Protein AF-A0A7Z9WSW1-F1 (afdb_monomer)

pLDDT: mean 74.63, std 14.84, range [36.22, 91.12]

Secondary structure (DSSP, 8-state):
-HHHHHHH-TTS-S-HHHHHHHHHHHHHHHHHHHTTTHHHHHHHHHHHHS-TT-HHHHHHHHHHHHHHHHHTT--SHHHHHHHHHHHHHTT--TTT--HHHHHHHHHHHHHHHHHH--TTSPPP---S-SS-----

Radius of gyration: 15.83 Å; Cα contacts (8 Å, |Δi|>4): 144; chains: 1; bounding box: 33×48×40 Å

Nearest PDB structures (foldseek):
  4p1n-assembly1_B  TM=3.030E-01  e=7.460E+00  Kluyveromyces marxianus

Sequence (136 aa):
MLNYFLNNANLVKDSISMKIGICVGLTLHILGWSINGYDKKILAFVGKRIERNNIASLQSFVNEIFAKTKFHEYESLHSTNIKIATKQMLNLDDNSFNKDEFIFGLFLGNELYENVKSKKDPNPLKNQNEEGDNNE

Mean predicted aligned error: 9.49 Å

Foldseek 3Di:
DLVCCLVPPPVQDVALLLLLLLLLLLLLLLVCLVPPCSSVVLLVCLVVQDDQLDLVSVVVSSVVSVVSCVVVPDDDSNVVSNVSNVVSSVVDHSVRHDSVSSSVSNVVNNVCNVVPDDPPRDDRPPPPPPPDPDDD

Solvent-accessible surface area (backbone atoms only — not comparable to full-atom values): 7809 Å² total; per-residue (Å²): 103,59,71,53,47,71,72,66,40,88,86,51,68,98,38,61,33,21,54,31,14,23,29,50,14,36,38,36,47,60,43,22,64,78,37,85,61,46,35,63,60,52,66,77,41,46,80,79,61,40,52,76,51,35,53,67,36,46,49,54,55,54,50,56,56,53,51,56,45,63,77,66,69,70,74,64,67,55,58,51,25,51,53,51,27,54,58,43,54,74,75,52,50,44,88,67,44,40,53,69,46,18,54,50,18,22,54,50,15,42,72,42,37,86,81,57,60,53,95,82,47,84,73,74,77,68,77,86,80,84,79,86,91,84,80,134

Structure (mmCIF, N/CA/C/O backbone):
data_AF-A0A7Z9WSW1-F1
#
_entry.id   AF-A0A7Z9WSW1-F1
#
loop_
_atom_site.group_PDB
_atom_site.id
_atom_site.type_symbol
_atom_site.label_atom_id
_atom_site.label_alt_id
_atom_site.label_comp_id
_atom_site.label_asym_id
_atom_site.label_entity_id
_atom_site.label_seq_id
_atom_site.pdbx_PDB_ins_code
_atom_site.Cartn_x
_atom_site.Cartn_y
_atom_site.Cartn_z
_atom_site.occupancy
_atom_site.B_iso_or_equiv
_atom_site.auth_seq_id
_atom_site.auth_comp_id
_atom_site.auth_asym_id
_atom_site.auth_atom_id
_atom_site.pdbx_PDB_model_num
ATOM 1 N N . MET A 1 1 ? 0.001 10.708 -13.931 1.00 57.47 1 MET A N 1
ATOM 2 C CA . MET A 1 1 ? -0.914 9.586 -14.228 1.00 57.47 1 MET A CA 1
ATOM 3 C C . MET A 1 1 ? -1.580 9.061 -12.961 1.00 57.47 1 MET A C 1
ATOM 5 O O . MET A 1 1 ? -2.787 9.199 -12.855 1.00 57.47 1 MET A O 1
ATOM 9 N N . LEU A 1 2 ? -0.823 8.608 -11.951 1.00 63.91 2 LEU A N 1
ATOM 10 C CA . LEU A 1 2 ? -1.391 8.128 -10.679 1.00 63.91 2 LEU A CA 1
ATOM 11 C C . LEU A 1 2 ? -2.248 9.167 -9.935 1.00 63.91 2 LEU A C 1
ATOM 13 O O . LEU A 1 2 ? -3.390 8.877 -9.611 1.00 63.91 2 LEU A O 1
ATOM 17 N N . ASN A 1 3 ? -1.754 10.396 -9.732 1.00 64.25 3 ASN A N 1
ATOM 18 C CA . ASN A 1 3 ? -2.550 11.457 -9.088 1.00 64.25 3 ASN A CA 1
ATOM 19 C C . ASN A 1 3 ? -3.843 11.772 -9.849 1.00 64.25 3 ASN A C 1
ATOM 21 O O . ASN A 1 3 ? -4.849 12.107 -9.241 1.00 64.25 3 ASN A O 1
ATOM 25 N N . TYR A 1 4 ? -3.820 11.665 -11.178 1.00 64.81 4 TYR A N 1
ATOM 26 C CA . TYR A 1 4 ? -5.021 11.846 -11.983 1.00 64.81 4 TYR A CA 1
ATOM 27 C C . TYR A 1 4 ? -5.999 10.692 -11.737 1.00 64.81 4 TYR A C 1
ATOM 29 O O . TYR A 1 4 ? -7.155 10.946 -11.429 1.00 64.81 4 TYR A O 1
ATOM 37 N N . PHE A 1 5 ? -5.525 9.445 -11.761 1.00 63.88 5 PHE A N 1
ATOM 38 C CA . PHE A 1 5 ? -6.349 8.265 -11.499 1.00 63.88 5 PHE A CA 1
ATOM 39 C C . PHE A 1 5 ? -6.960 8.269 -10.086 1.00 63.88 5 PHE A C 1
ATOM 41 O O . PHE A 1 5 ? -8.171 8.135 -9.950 1.00 63.88 5 PHE A O 1
ATOM 48 N N . LEU A 1 6 ? -6.152 8.518 -9.048 1.00 65.50 6 LEU A N 1
ATOM 49 C CA . LEU A 1 6 ? -6.595 8.564 -7.646 1.00 65.50 6 LEU A CA 1
ATOM 50 C C . LEU A 1 6 ? -7.627 9.663 -7.358 1.00 65.50 6 LEU A C 1
ATOM 52 O O . LEU A 1 6 ? -8.365 9.547 -6.384 1.00 65.50 6 LEU A O 1
ATOM 56 N N . ASN A 1 7 ? -7.644 10.728 -8.162 1.00 64.75 7 ASN A N 1
ATOM 57 C CA . ASN A 1 7 ? -8.508 11.886 -7.941 1.00 64.75 7 ASN A CA 1
ATOM 58 C C . ASN A 1 7 ? -9.686 11.977 -8.925 1.00 64.75 7 ASN A C 1
ATOM 60 O O . ASN A 1 7 ? -10.578 12.782 -8.692 1.00 64.75 7 ASN A O 1
ATOM 64 N N . ASN A 1 8 ? -9.687 11.220 -10.031 1.00 56.47 8 ASN A N 1
ATOM 65 C CA . ASN A 1 8 ? -10.681 11.377 -11.106 1.00 56.47 8 ASN A CA 1
ATOM 66 C C . ASN A 1 8 ? -11.377 10.072 -11.518 1.00 56.47 8 ASN A C 1
ATOM 68 O O . ASN A 1 8 ? -12.393 10.124 -12.207 1.00 56.47 8 ASN A O 1
ATOM 72 N N . ALA A 1 9 ? -10.870 8.897 -11.134 1.00 50.97 9 ALA A N 1
ATOM 73 C CA . ALA A 1 9 ? -11.558 7.646 -11.426 1.00 50.97 9 ALA A CA 1
ATOM 74 C C . ALA A 1 9 ? -12.620 7.379 -10.345 1.00 50.97 9 ALA A C 1
ATOM 76 O O . ALA A 1 9 ? -12.278 6.974 -9.239 1.00 50.97 9 ALA A O 1
ATOM 77 N N . ASN A 1 10 ? -13.907 7.520 -10.687 1.00 51.84 10 ASN A N 1
ATOM 78 C CA . ASN A 1 10 ? -15.071 7.151 -9.850 1.00 51.84 10 ASN A CA 1
ATOM 79 C C . ASN A 1 10 ? -15.075 5.682 -9.352 1.00 51.84 10 ASN A C 1
ATOM 81 O O . ASN A 1 10 ? -15.962 5.284 -8.605 1.00 51.84 10 ASN A O 1
ATOM 85 N N . LEU A 1 11 ? -14.099 4.868 -9.768 1.00 51.56 11 LEU A N 1
ATOM 86 C CA . LEU A 1 11 ? -13.806 3.534 -9.234 1.00 51.56 11 LEU A CA 1
ATOM 87 C C . LEU A 1 11 ? -13.202 3.580 -7.825 1.00 51.56 11 LEU A C 1
ATOM 89 O O . LEU A 1 11 ? -13.331 2.627 -7.060 1.00 51.56 11 LEU A O 1
ATOM 93 N N . VAL A 1 12 ? -12.532 4.682 -7.485 1.00 56.81 12 VAL A N 1
ATOM 94 C CA . VAL A 1 12 ? -11.872 4.887 -6.204 1.00 56.81 12 VAL A CA 1
ATOM 95 C C . VAL A 1 12 ? -12.794 5.775 -5.372 1.00 56.81 12 VAL A C 1
ATOM 97 O O . VAL A 1 12 ? -12.772 6.993 -5.519 1.00 56.81 12 VAL A O 1
ATOM 100 N N . LYS A 1 13 ? -13.631 5.189 -4.501 1.00 62.78 13 LYS A N 1
ATOM 101 C CA . LYS A 1 13 ? -14.213 5.924 -3.361 1.00 62.78 13 LYS A CA 1
ATOM 102 C C . LYS A 1 13 ? -13.114 6.812 -2.773 1.00 62.78 13 LYS A C 1
ATOM 104 O O . LYS A 1 13 ? -12.008 6.310 -2.581 1.00 62.78 13 LYS A O 1
ATOM 109 N N . ASP A 1 14 ? -13.383 8.094 -2.526 1.00 73.06 14 ASP A N 1
ATOM 110 C CA . ASP A 1 14 ? -12.393 9.051 -2.008 1.00 73.06 14 ASP A CA 1
ATOM 111 C C . ASP A 1 14 ? -12.005 8.717 -0.552 1.00 73.06 14 ASP A C 1
ATOM 113 O O . ASP A 1 14 ? -12.347 9.403 0.405 1.00 73.06 14 ASP A O 1
ATOM 117 N N . SER A 1 15 ? -11.355 7.569 -0.381 1.00 85.62 15 SER A N 1
ATOM 118 C CA . SER A 1 15 ? -10.977 6.946 0.870 1.00 85.62 15 SER A CA 1
ATOM 119 C C . SER A 1 15 ? -9.470 7.025 1.001 1.00 85.62 15 SER A C 1
ATOM 121 O O . SER A 1 15 ? -8.717 6.515 0.165 1.00 85.62 15 SER A O 1
ATOM 123 N N . ILE A 1 16 ? -9.033 7.632 2.098 1.00 88.75 16 ILE A N 1
ATOM 124 C CA . ILE A 1 16 ? -7.624 7.717 2.474 1.00 88.75 16 ILE A CA 1
ATOM 125 C C . ILE A 1 16 ? -7.029 6.303 2.589 1.00 88.75 16 ILE A C 1
ATOM 127 O O . ILE A 1 16 ? -5.955 6.042 2.045 1.00 88.75 16 ILE A O 1
ATOM 131 N N . SER A 1 17 ? -7.767 5.367 3.197 1.00 90.62 17 SER A N 1
ATOM 132 C CA . SER A 1 17 ? -7.353 3.967 3.367 1.00 90.62 17 SER A CA 1
ATOM 133 C C . SER A 1 17 ? -7.104 3.280 2.025 1.00 90.62 17 SER A C 1
ATOM 135 O O . SER A 1 17 ? -6.076 2.628 1.836 1.00 90.62 17 SER A O 1
ATOM 137 N N . MET A 1 18 ? -7.998 3.492 1.058 1.00 88.94 18 MET A N 1
ATOM 138 C CA . MET A 1 18 ? -7.860 2.907 -0.273 1.00 88.94 18 MET A CA 1
ATOM 139 C C . MET A 1 18 ? -6.726 3.536 -1.082 1.00 88.94 18 MET A C 1
ATOM 141 O O . MET A 1 18 ? -5.987 2.818 -1.751 1.00 88.94 18 MET A O 1
ATOM 145 N N . LYS A 1 19 ? -6.534 4.860 -0.991 1.00 88.38 19 LYS A N 1
ATOM 146 C CA . LYS A 1 19 ? -5.408 5.555 -1.640 1.00 88.38 19 LYS A CA 1
ATOM 147 C C . LYS A 1 19 ? -4.063 5.033 -1.140 1.00 88.38 19 LYS A C 1
ATOM 149 O O . LYS A 1 19 ? -3.169 4.789 -1.949 1.00 88.38 19 LYS A O 1
ATOM 154 N N . ILE A 1 20 ? -3.934 4.818 0.171 1.00 91.00 20 ILE A N 1
ATOM 155 C CA . ILE A 1 20 ? -2.740 4.193 0.758 1.00 91.00 20 ILE A CA 1
ATOM 156 C C . ILE A 1 20 ? -2.583 2.774 0.215 1.00 91.00 20 ILE A C 1
ATOM 158 O O . ILE A 1 20 ? -1.502 2.436 -0.262 1.00 91.00 20 ILE A O 1
ATOM 162 N N . GLY A 1 21 ? -3.663 1.984 0.220 1.00 91.12 21 GLY A N 1
ATOM 163 C CA . GLY A 1 21 ? -3.691 0.643 -0.361 1.00 91.12 21 GLY A CA 1
ATOM 164 C C . GLY A 1 21 ? -3.129 0.625 -1.782 1.00 91.12 21 GLY A C 1
ATOM 165 O O . GLY A 1 21 ? -2.163 -0.086 -2.036 1.00 91.12 21 GLY A O 1
ATOM 166 N N . ILE A 1 22 ? -3.637 1.475 -2.678 1.00 88.69 22 ILE A N 1
ATOM 167 C CA . ILE A 1 22 ? -3.193 1.557 -4.082 1.00 88.69 22 ILE A CA 1
ATOM 168 C C . ILE A 1 22 ? -1.695 1.856 -4.181 1.00 88.69 22 ILE A C 1
ATOM 170 O O . ILE A 1 22 ? -0.972 1.172 -4.906 1.00 88.69 22 ILE A O 1
ATOM 174 N N . CYS A 1 23 ? -1.199 2.846 -3.434 1.00 88.94 23 CYS A N 1
ATOM 175 C CA . CYS A 1 23 ? 0.226 3.182 -3.434 1.00 88.94 23 CYS A CA 1
ATOM 176 C C . CYS A 1 23 ? 1.099 2.023 -2.926 1.00 88.94 23 CYS A C 1
ATOM 178 O O . CYS A 1 23 ? 2.171 1.761 -3.482 1.00 88.94 23 CYS A O 1
ATOM 180 N N . VAL A 1 24 ? 0.646 1.311 -1.893 1.00 89.75 24 VAL A N 1
ATOM 181 C CA . VAL A 1 24 ? 1.354 0.151 -1.338 1.00 89.75 24 VAL A CA 1
ATOM 182 C C . VAL A 1 24 ? 1.312 -1.032 -2.307 1.00 89.75 24 VAL A C 1
ATOM 184 O O . VAL A 1 24 ? 2.347 -1.651 -2.535 1.00 89.75 24 VAL A O 1
ATOM 187 N N . GLY A 1 25 ? 0.170 -1.298 -2.943 1.00 88.69 25 GLY A N 1
ATOM 188 C CA . GLY A 1 25 ? -0.002 -2.345 -3.954 1.00 88.69 25 GLY A CA 1
ATOM 189 C C . GLY A 1 25 ? 0.919 -2.160 -5.156 1.00 88.69 25 GLY A C 1
ATOM 190 O O . GLY A 1 25 ? 1.646 -3.077 -5.526 1.00 88.69 25 GLY A O 1
ATOM 191 N N . LEU A 1 26 ? 0.988 -0.938 -5.693 1.00 86.69 26 LEU A N 1
ATOM 192 C CA 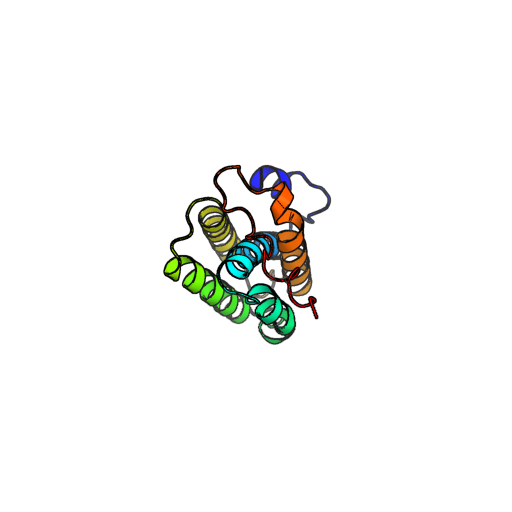. LEU A 1 26 ? 1.938 -0.590 -6.757 1.00 86.69 26 LEU A CA 1
ATOM 193 C C . LEU A 1 26 ? 3.392 -0.811 -6.327 1.00 86.69 26 LEU A C 1
ATOM 195 O O . LEU A 1 26 ? 4.217 -1.266 -7.113 1.00 86.69 26 LEU A O 1
ATOM 199 N N . THR A 1 27 ? 3.715 -0.486 -5.075 1.00 85.94 27 THR A N 1
ATOM 200 C CA . THR A 1 27 ? 5.064 -0.678 -4.524 1.00 85.94 27 THR A CA 1
ATOM 201 C C . THR A 1 27 ? 5.405 -2.162 -4.370 1.00 85.94 27 THR A C 1
ATOM 203 O O . THR A 1 27 ? 6.521 -2.571 -4.684 1.00 85.94 27 THR A O 1
ATOM 206 N N . LEU A 1 28 ? 4.444 -2.980 -3.934 1.00 85.62 28 LEU A N 1
ATOM 207 C CA . LEU A 1 28 ? 4.603 -4.431 -3.834 1.00 85.62 28 LEU A CA 1
ATOM 208 C C . LEU A 1 28 ? 4.806 -5.090 -5.193 1.00 85.62 28 LEU A C 1
ATOM 210 O O . LEU A 1 28 ? 5.650 -5.975 -5.289 1.00 85.62 28 LEU A O 1
ATOM 214 N N . HIS A 1 29 ? 4.098 -4.634 -6.226 1.00 82.69 29 HIS A N 1
ATOM 215 C CA . HIS A 1 29 ? 4.276 -5.136 -7.587 1.00 82.69 29 HIS A CA 1
ATOM 216 C C . HIS A 1 29 ? 5.724 -4.955 -8.070 1.00 82.69 29 HIS A C 1
ATOM 218 O O . HIS A 1 29 ? 6.369 -5.910 -8.497 1.00 82.69 29 HIS A O 1
ATOM 224 N N . ILE A 1 30 ? 6.279 -3.749 -7.888 1.00 76.31 30 ILE A N 1
ATOM 225 C CA . ILE A 1 30 ? 7.680 -3.428 -8.226 1.00 76.31 30 ILE A CA 1
ATOM 226 C C . ILE A 1 30 ? 8.656 -4.323 -7.449 1.00 76.31 30 ILE A C 1
ATOM 228 O O . ILE A 1 30 ? 9.636 -4.827 -8.003 1.00 76.31 30 ILE A O 1
ATOM 232 N N . LEU A 1 31 ? 8.394 -4.532 -6.154 1.00 77.00 31 LEU A N 1
ATOM 233 C CA . LEU A 1 31 ? 9.230 -5.389 -5.315 1.00 77.00 31 LEU A CA 1
ATOM 234 C C . LEU A 1 31 ? 9.140 -6.866 -5.714 1.00 77.00 31 LEU A C 1
ATOM 236 O O . LEU A 1 31 ? 10.158 -7.550 -5.679 1.00 77.00 31 LEU A O 1
ATOM 240 N N . GLY A 1 32 ? 7.962 -7.354 -6.110 1.00 73.50 32 GLY A N 1
ATOM 241 C CA . GLY A 1 32 ? 7.755 -8.729 -6.574 1.00 73.50 32 GLY A CA 1
ATOM 242 C C . GLY A 1 32 ? 8.606 -9.089 -7.790 1.00 73.50 32 GLY A C 1
ATOM 243 O O . GLY A 1 32 ? 9.058 -10.225 -7.913 1.00 73.50 32 GLY A O 1
ATOM 244 N N . TRP A 1 33 ? 8.898 -8.114 -8.649 1.00 67.06 33 TRP A N 1
ATOM 245 C CA . TRP A 1 33 ? 9.782 -8.309 -9.802 1.00 67.06 33 TRP A CA 1
ATOM 246 C C . TRP A 1 33 ? 11.240 -8.461 -9.435 1.00 67.06 33 TRP A C 1
ATOM 248 O O . TRP A 1 33 ? 11.993 -9.163 -10.101 1.00 67.06 33 TRP A O 1
ATOM 258 N N . SER A 1 34 ? 11.641 -7.773 -8.383 1.00 63.38 34 SER A N 1
ATOM 259 C CA . SER A 1 34 ? 13.045 -7.687 -8.030 1.00 63.38 34 SER A CA 1
ATOM 260 C C . SER A 1 34 ? 13.442 -8.667 -6.937 1.00 63.38 34 SER A C 1
ATOM 262 O O . SER A 1 34 ? 14.614 -8.988 -6.772 1.00 63.38 34 SER A O 1
ATOM 264 N N . ILE A 1 35 ? 12.451 -9.156 -6.195 1.00 66.12 35 ILE A N 1
ATOM 265 C CA . ILE A 1 35 ? 12.578 -10.194 -5.187 1.00 66.12 35 ILE A CA 1
ATOM 266 C C . ILE A 1 35 ? 11.547 -11.262 -5.549 1.00 66.12 35 ILE A C 1
ATOM 268 O O . ILE A 1 35 ? 10.355 -11.102 -5.280 1.00 66.12 35 ILE A O 1
ATOM 272 N N . ASN A 1 36 ? 12.010 -12.354 -6.161 1.00 68.38 36 ASN A N 1
ATOM 273 C CA . ASN A 1 36 ? 11.137 -13.399 -6.693 1.00 68.38 36 ASN A CA 1
ATOM 274 C C . ASN A 1 36 ? 10.112 -13.891 -5.644 1.00 68.38 36 ASN A C 1
ATOM 276 O O . ASN A 1 36 ? 10.474 -14.358 -4.558 1.00 68.38 36 ASN A O 1
ATOM 280 N N . GLY A 1 37 ? 8.821 -13.758 -5.968 1.00 63.00 37 GLY A N 1
ATOM 281 C CA . GLY A 1 37 ? 7.694 -14.192 -5.135 1.00 63.00 37 GLY A CA 1
ATOM 282 C C . GLY A 1 37 ? 7.430 -13.346 -3.882 1.00 63.00 37 GLY A C 1
ATOM 283 O O . GLY A 1 37 ? 6.728 -13.806 -2.972 1.00 63.00 37 GLY A O 1
ATOM 284 N N . TYR A 1 38 ? 8.002 -12.141 -3.785 1.00 70.31 38 TYR A N 1
ATOM 285 C CA . TYR A 1 38 ? 7.793 -11.246 -2.642 1.00 70.31 38 TYR A CA 1
ATOM 286 C C . TYR A 1 38 ? 6.356 -10.715 -2.557 1.00 70.31 38 TYR A C 1
ATOM 288 O O . TYR A 1 38 ? 5.771 -10.700 -1.473 1.00 70.31 38 TYR A O 1
ATOM 296 N N . ASP A 1 39 ? 5.765 -10.364 -3.696 1.00 68.94 39 ASP A N 1
ATOM 297 C CA . ASP A 1 39 ? 4.365 -9.954 -3.832 1.00 68.94 39 ASP A CA 1
ATOM 298 C C . ASP A 1 39 ? 3.406 -11.036 -3.303 1.00 68.94 39 ASP A C 1
ATOM 300 O O . ASP A 1 39 ? 2.616 -10.775 -2.395 1.00 68.94 39 ASP A O 1
ATOM 304 N N . LYS A 1 40 ? 3.544 -12.284 -3.772 1.00 69.56 40 LYS A N 1
ATOM 305 C CA . LYS A 1 40 ? 2.671 -13.412 -3.408 1.00 69.56 40 LYS A CA 1
ATOM 306 C C . LYS A 1 40 ? 2.693 -13.692 -1.908 1.00 69.56 40 LYS A C 1
ATOM 308 O O . LYS A 1 40 ? 1.644 -13.912 -1.303 1.00 69.56 40 LYS A O 1
ATOM 313 N N . LYS A 1 41 ? 3.878 -13.652 -1.286 1.00 73.00 41 LYS A N 1
ATOM 314 C CA . LYS A 1 41 ? 4.027 -13.872 0.162 1.00 73.00 41 LYS A CA 1
ATOM 315 C C . LYS A 1 41 ? 3.388 -12.751 0.976 1.00 73.00 41 LYS A C 1
ATOM 317 O O . LYS A 1 41 ? 2.729 -13.033 1.969 1.00 73.00 41 LYS A O 1
ATOM 322 N N . ILE A 1 42 ? 3.566 -11.493 0.580 1.00 77.06 42 ILE A N 1
ATOM 323 C CA . ILE A 1 42 ? 3.014 -10.361 1.333 1.00 77.06 42 ILE A CA 1
ATOM 324 C C . ILE A 1 42 ? 1.488 -10.287 1.183 1.00 77.06 42 ILE A C 1
ATOM 326 O O . ILE A 1 42 ? 0.781 -10.134 2.184 1.00 77.06 42 ILE A O 1
ATOM 330 N N . LEU A 1 43 ? 0.975 -10.457 -0.040 1.00 72.31 43 LEU A N 1
ATOM 331 C CA . LEU A 1 43 ? -0.458 -10.411 -0.342 1.00 72.31 43 LEU A CA 1
ATOM 332 C C . LEU A 1 43 ? -1.247 -11.492 0.403 1.00 72.31 43 LEU A C 1
ATOM 334 O O . LEU A 1 43 ? -2.304 -11.201 0.963 1.00 72.31 43 LEU A O 1
ATOM 338 N N . ALA A 1 44 ? -0.705 -12.711 0.494 1.00 72.94 44 ALA A N 1
ATOM 339 C CA . ALA A 1 44 ? -1.366 -13.835 1.158 1.00 72.94 44 ALA A CA 1
ATOM 340 C C . ALA A 1 44 ? -1.633 -13.608 2.661 1.00 72.94 44 ALA A C 1
ATOM 342 O O . ALA A 1 44 ? -2.524 -14.239 3.232 1.00 72.94 44 ALA A O 1
ATOM 343 N N . PHE A 1 45 ? -0.885 -12.712 3.317 1.00 77.44 45 PHE A N 1
ATOM 344 C CA . PHE A 1 45 ? -0.965 -12.515 4.769 1.00 77.44 45 PHE A CA 1
ATOM 345 C C . PHE A 1 45 ? -1.396 -11.113 5.202 1.00 77.44 45 PHE A C 1
ATOM 347 O O . PHE A 1 45 ? -1.545 -10.881 6.401 1.00 77.44 45 PHE A O 1
ATOM 354 N N . VAL A 1 46 ? -1.673 -10.194 4.273 1.00 82.62 46 VAL A N 1
ATOM 355 C CA . VAL A 1 46 ? -2.068 -8.807 4.586 1.00 82.62 46 VAL A CA 1
ATOM 356 C C . VAL A 1 46 ? -3.234 -8.741 5.579 1.00 82.62 46 VAL A C 1
ATOM 358 O O . VAL A 1 46 ? -3.178 -8.009 6.566 1.00 82.62 46 VAL A O 1
ATOM 361 N N . GLY A 1 47 ? -4.248 -9.592 5.393 1.00 76.56 47 GLY A N 1
ATOM 362 C CA . GLY A 1 47 ? -5.420 -9.642 6.267 1.00 76.56 47 GLY A CA 1
ATOM 363 C C . GLY A 1 47 ? -5.123 -10.097 7.700 1.00 76.56 47 GLY A C 1
ATOM 364 O O . GLY A 1 47 ? -5.901 -9.781 8.595 1.00 76.56 47 GLY A O 1
ATOM 365 N N . LYS A 1 48 ? -4.012 -10.805 7.939 1.00 83.12 48 LYS A N 1
ATOM 366 C CA . LYS A 1 48 ? -3.570 -11.218 9.283 1.00 83.12 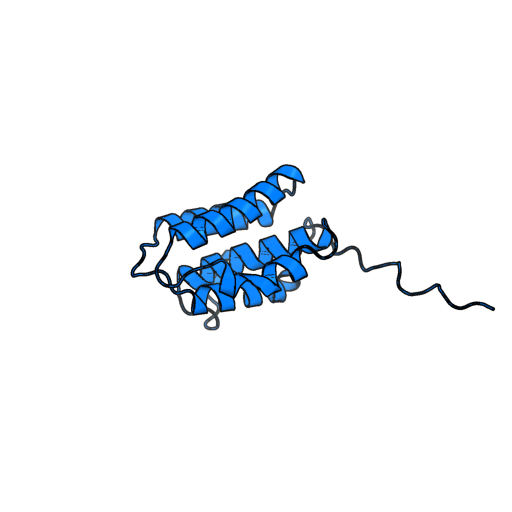48 LYS A CA 1
ATOM 367 C C . LYS A 1 48 ? -2.631 -10.206 9.936 1.00 83.12 48 LYS A C 1
ATOM 369 O O . LYS A 1 48 ? -2.524 -10.186 11.152 1.00 83.12 48 LYS A O 1
ATOM 374 N N . ARG A 1 49 ? -1.935 -9.402 9.131 1.00 83.94 49 ARG A N 1
ATOM 375 C CA . ARG A 1 49 ? -0.910 -8.453 9.591 1.00 83.94 49 ARG A CA 1
ATOM 376 C C . ARG A 1 49 ? -1.467 -7.079 9.947 1.00 83.94 49 ARG A C 1
ATOM 378 O O . ARG A 1 49 ? -0.817 -6.341 10.674 1.00 83.94 49 ARG A O 1
ATOM 385 N N . ILE A 1 50 ? -2.637 -6.743 9.412 1.00 87.25 50 ILE A N 1
ATOM 386 C CA . ILE A 1 50 ? -3.297 -5.459 9.635 1.00 87.25 50 ILE A CA 1
ATOM 387 C C . ILE A 1 50 ? -4.562 -5.697 10.442 1.00 87.25 50 ILE A C 1
ATOM 389 O O . ILE A 1 50 ? -5.449 -6.457 10.039 1.00 87.25 50 ILE A O 1
ATOM 393 N N . GLU A 1 51 ? -4.654 -5.037 11.581 1.00 86.12 51 GLU A N 1
ATOM 394 C CA . GLU A 1 51 ? -5.801 -5.097 12.475 1.00 86.12 51 GLU A CA 1
ATOM 395 C C . GLU A 1 51 ? -6.825 -4.017 12.102 1.00 86.12 51 GLU A C 1
ATOM 397 O O . GLU A 1 51 ? -6.489 -2.973 11.541 1.00 86.12 51 GLU A O 1
ATOM 402 N N . ARG A 1 52 ? -8.113 -4.285 12.354 1.00 82.94 52 ARG A N 1
ATOM 403 C CA . ARG A 1 52 ? -9.161 -3.274 12.141 1.00 82.94 52 ARG A CA 1
ATOM 404 C C . ARG A 1 52 ? -8.974 -2.153 13.158 1.00 82.94 52 ARG A C 1
ATOM 406 O O . ARG A 1 52 ? -8.735 -2.450 14.322 1.00 82.94 52 ARG A O 1
ATOM 413 N N . ASN A 1 53 ? -9.129 -0.907 12.714 1.00 80.12 53 ASN A N 1
ATOM 414 C CA . ASN A 1 53 ? -9.048 0.283 13.565 1.00 80.12 53 ASN A CA 1
ATOM 415 C C . ASN A 1 53 ? -7.734 0.371 14.363 1.00 80.12 53 ASN A C 1
ATOM 417 O O . ASN A 1 53 ? -7.731 0.783 15.516 1.00 80.12 53 ASN A O 1
ATOM 421 N N . ASN A 1 54 ? -6.629 -0.086 13.768 1.00 85.81 54 ASN A N 1
ATOM 422 C CA . ASN A 1 54 ? -5.309 -0.043 14.386 1.00 85.81 54 ASN A CA 1
ATOM 423 C C . ASN A 1 54 ? -4.288 0.463 13.367 1.00 85.81 54 ASN A C 1
ATOM 425 O O . ASN A 1 54 ? -3.738 -0.296 12.556 1.00 85.81 54 ASN A O 1
ATOM 429 N N . ILE A 1 55 ? -4.008 1.758 13.427 1.00 88.38 55 ILE A N 1
ATOM 430 C CA . ILE A 1 55 ? -3.040 2.411 12.551 1.00 88.38 55 ILE A CA 1
ATOM 431 C C . ILE A 1 55 ? -1.621 1.946 12.813 1.00 88.38 55 ILE A C 1
ATOM 433 O O . ILE A 1 55 ? -0.838 1.889 11.867 1.00 88.38 55 ILE A O 1
ATOM 437 N N . ALA A 1 56 ? -1.266 1.589 14.045 1.00 88.94 56 ALA A N 1
ATOM 438 C CA . ALA A 1 56 ? 0.079 1.106 14.336 1.00 88.94 56 ALA A CA 1
ATOM 439 C C . ALA A 1 56 ? 0.391 -0.171 13.533 1.00 88.94 56 ALA A C 1
ATOM 441 O O . ALA A 1 56 ? 1.490 -0.312 12.991 1.00 88.94 56 ALA A O 1
ATOM 442 N N . SER A 1 57 ? -0.600 -1.056 13.366 1.00 89.38 57 SER A N 1
ATOM 443 C CA . SER A 1 57 ? -0.472 -2.252 12.522 1.00 89.38 57 SER A CA 1
ATOM 444 C C . SER A 1 57 ? -0.267 -1.902 11.039 1.00 89.38 57 SER A C 1
ATOM 446 O O . SER A 1 57 ? 0.615 -2.464 10.384 1.00 89.38 57 SER A O 1
ATOM 448 N N . LEU A 1 58 ? -1.001 -0.906 10.523 1.00 90.94 58 LEU A N 1
ATOM 449 C CA . LEU A 1 58 ? -0.823 -0.379 9.167 1.00 90.94 58 LEU A CA 1
ATOM 450 C C . LEU A 1 58 ? 0.562 0.257 8.992 1.00 90.94 58 LEU A C 1
ATOM 452 O O . LEU A 1 58 ? 1.260 -0.040 8.026 1.00 90.94 58 LEU A O 1
ATOM 456 N N . GLN A 1 59 ? 0.976 1.116 9.924 1.00 90.19 59 GLN A N 1
ATOM 457 C CA . GLN A 1 59 ? 2.269 1.798 9.904 1.00 90.19 59 GLN A CA 1
ATOM 458 C C . GLN A 1 59 ? 3.421 0.800 9.903 1.00 90.19 59 GLN A C 1
ATOM 460 O O . GLN A 1 59 ? 4.332 0.924 9.088 1.00 90.19 59 GLN A O 1
ATOM 465 N N . SER A 1 60 ? 3.364 -0.211 10.773 1.00 90.81 60 SER A N 1
ATOM 466 C CA . SER A 1 60 ? 4.363 -1.280 10.825 1.00 90.81 60 SER A CA 1
ATOM 467 C C . SER A 1 60 ? 4.468 -2.007 9.482 1.00 90.81 60 SER A C 1
ATOM 469 O O . SER A 1 60 ? 5.562 -2.140 8.928 1.00 90.81 60 SER A O 1
ATOM 471 N N . PHE A 1 61 ? 3.324 -2.388 8.907 1.00 90.50 61 PHE A N 1
ATOM 472 C CA . PHE A 1 61 ? 3.261 -3.060 7.613 1.00 90.50 61 PHE A CA 1
ATOM 473 C C . PHE A 1 61 ? 3.836 -2.210 6.468 1.00 90.50 61 PHE A C 1
ATOM 475 O O . PHE A 1 61 ? 4.677 -2.680 5.701 1.00 90.50 61 PHE A O 1
ATOM 482 N N . VAL A 1 62 ? 3.415 -0.949 6.361 1.00 89.19 62 VAL A N 1
ATOM 483 C CA . VAL A 1 62 ? 3.871 -0.031 5.308 1.00 89.19 62 VAL A CA 1
ATOM 484 C C . VAL A 1 62 ? 5.367 0.267 5.441 1.00 89.19 62 VAL A C 1
ATOM 486 O O . VAL A 1 62 ? 6.093 0.244 4.446 1.00 89.19 62 VAL A O 1
ATOM 489 N N . ASN A 1 63 ? 5.854 0.476 6.666 1.00 88.31 63 ASN A N 1
ATOM 490 C CA . ASN A 1 63 ? 7.269 0.731 6.927 1.00 88.31 63 ASN A CA 1
ATOM 491 C C . ASN A 1 63 ? 8.155 -0.458 6.546 1.00 88.31 63 ASN A C 1
ATOM 493 O O . ASN A 1 63 ? 9.238 -0.245 6.002 1.00 88.31 63 ASN A O 1
ATOM 497 N N . GLU A 1 64 ? 7.706 -1.696 6.774 1.00 87.31 64 GLU A N 1
ATOM 498 C CA . GLU A 1 64 ? 8.437 -2.886 6.321 1.00 87.31 64 GLU A CA 1
ATOM 499 C C . GLU A 1 64 ? 8.622 -2.887 4.800 1.00 87.31 64 GLU A C 1
ATOM 501 O O . GLU A 1 64 ? 9.731 -3.107 4.308 1.00 87.31 64 GLU A O 1
ATOM 506 N N . ILE A 1 65 ? 7.553 -2.601 4.053 1.00 86.00 65 ILE A N 1
ATOM 507 C CA . ILE A 1 65 ? 7.590 -2.544 2.586 1.00 86.00 65 ILE A CA 1
ATOM 508 C C . ILE A 1 65 ? 8.547 -1.440 2.125 1.00 86.00 65 ILE A C 1
ATOM 510 O O . ILE A 1 65 ? 9.397 -1.663 1.261 1.00 86.00 65 ILE A O 1
ATOM 514 N N . PHE A 1 66 ? 8.458 -0.256 2.731 1.00 85.38 66 PHE A N 1
ATOM 515 C CA . PHE A 1 66 ? 9.275 0.898 2.344 1.00 85.38 66 PHE A CA 1
ATOM 516 C C . PHE A 1 66 ? 10.750 0.728 2.709 1.00 85.38 66 PHE A C 1
ATOM 518 O O . PHE A 1 66 ? 11.633 1.197 1.984 1.00 85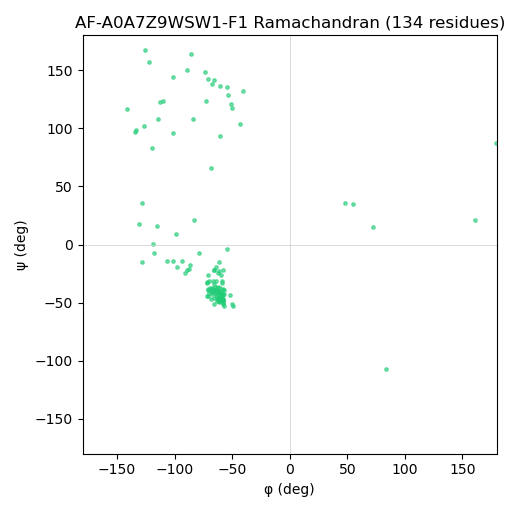.38 66 PHE A O 1
ATOM 525 N N . ALA A 1 67 ? 11.052 0.017 3.795 1.00 82.69 67 ALA A N 1
ATOM 526 C CA . ALA A 1 67 ? 12.422 -0.363 4.107 1.00 82.69 67 ALA A CA 1
ATOM 527 C C . ALA A 1 67 ? 13.010 -1.208 2.970 1.00 82.69 67 ALA A C 1
ATOM 529 O O . ALA A 1 67 ? 14.095 -0.900 2.479 1.00 82.69 67 ALA A O 1
ATOM 530 N N . LYS A 1 68 ? 12.262 -2.200 2.467 1.00 79.56 68 LYS A N 1
ATOM 531 C CA . LYS A 1 68 ? 12.726 -3.057 1.364 1.00 79.56 68 LYS A CA 1
ATOM 532 C C . LYS A 1 68 ? 12.986 -2.293 0.074 1.00 79.56 68 LYS A C 1
ATOM 534 O O . LYS A 1 68 ? 13.963 -2.602 -0.604 1.00 79.56 68 LYS A O 1
ATOM 539 N N . THR A 1 69 ? 12.177 -1.277 -0.236 1.00 73.25 69 THR A N 1
ATOM 540 C CA . THR A 1 69 ? 12.432 -0.427 -1.409 1.00 73.25 69 THR A CA 1
ATOM 541 C C . THR A 1 69 ? 13.724 0.372 -1.300 1.00 73.25 69 THR A C 1
ATOM 543 O O . THR A 1 69 ? 14.414 0.518 -2.301 1.00 73.25 69 THR A O 1
ATOM 546 N N . LYS A 1 70 ? 14.085 0.847 -0.097 1.00 68.50 70 LYS A N 1
ATOM 547 C CA . LYS A 1 70 ? 15.347 1.574 0.116 1.00 68.50 70 LYS A CA 1
ATOM 548 C C . LYS A 1 70 ? 16.563 0.673 -0.085 1.00 68.50 70 LYS A C 1
ATOM 550 O O . LYS A 1 70 ? 17.551 1.122 -0.642 1.00 68.50 70 LYS A O 1
ATOM 555 N N . PHE A 1 71 ? 16.478 -0.588 0.344 1.00 59.84 71 PHE A N 1
ATOM 556 C CA . PHE A 1 71 ? 17.582 -1.548 0.216 1.00 59.84 71 PHE A CA 1
ATOM 557 C C . PHE A 1 71 ? 17.937 -1.914 -1.225 1.00 59.84 71 PHE A C 1
ATOM 559 O O . PHE A 1 71 ? 19.044 -2.376 -1.464 1.00 59.84 71 PHE A O 1
ATOM 566 N N . HIS A 1 72 ? 17.011 -1.738 -2.163 1.00 63.91 72 HIS A N 1
ATOM 567 C CA . HIS A 1 72 ? 17.206 -2.146 -3.552 1.00 63.91 72 HIS A CA 1
ATOM 568 C C . HIS A 1 72 ? 17.214 -0.953 -4.524 1.00 63.91 72 HIS A C 1
ATOM 570 O O . HIS A 1 72 ? 17.054 -1.152 -5.723 1.00 63.91 72 HIS A O 1
ATOM 576 N N . GLU A 1 73 ? 17.371 0.271 -4.001 1.00 63.41 73 GLU A N 1
ATOM 577 C CA . GLU A 1 73 ? 17.588 1.505 -4.776 1.00 63.41 73 GLU A CA 1
ATOM 578 C C . GLU A 1 73 ? 16.631 1.715 -5.961 1.00 63.41 73 GLU A C 1
ATOM 580 O O . GLU A 1 73 ? 17.011 2.255 -7.001 1.00 63.41 73 GLU A O 1
ATOM 585 N N . TYR A 1 74 ? 15.362 1.318 -5.836 1.00 63.00 74 TYR A N 1
ATOM 586 C CA . TYR A 1 74 ? 14.393 1.707 -6.857 1.00 63.00 74 TYR A CA 1
ATOM 587 C C . TYR A 1 74 ? 14.324 3.237 -6.882 1.00 63.00 74 TYR A C 1
ATOM 589 O O . TYR A 1 74 ? 14.281 3.868 -5.831 1.00 63.00 74 TYR A O 1
ATOM 597 N N . GLU A 1 75 ? 14.300 3.845 -8.069 1.00 63.00 75 GLU A N 1
ATOM 598 C CA . GLU A 1 75 ? 14.045 5.279 -8.257 1.00 63.00 75 GLU A CA 1
ATOM 599 C C . GLU A 1 75 ? 12.829 5.500 -9.190 1.00 63.00 75 GLU A C 1
ATOM 601 O O . GLU A 1 75 ? 12.403 4.594 -9.901 1.00 63.00 75 GLU A O 1
ATOM 606 N N . SER A 1 76 ? 12.182 6.675 -9.101 1.00 71.50 76 SER A N 1
ATOM 607 C CA . SER A 1 76 ? 10.910 7.074 -9.758 1.00 71.50 76 SER A CA 1
ATOM 608 C C . SER A 1 76 ? 9.566 6.668 -9.094 1.00 71.50 76 SER A C 1
ATOM 610 O O . SER A 1 76 ? 9.184 7.301 -8.101 1.00 71.50 76 SER A O 1
ATOM 612 N N . LEU A 1 77 ? 8.792 5.707 -9.620 1.00 69.75 77 LEU A N 1
ATOM 613 C CA . LEU A 1 77 ? 7.369 5.511 -9.274 1.00 69.75 77 LEU A CA 1
ATOM 614 C C . LEU A 1 77 ? 7.132 5.091 -7.814 1.00 69.75 77 LEU A C 1
ATOM 616 O O . LEU A 1 77 ? 6.309 5.693 -7.125 1.00 69.75 77 LEU A O 1
ATOM 620 N N . HIS A 1 78 ? 7.898 4.127 -7.304 1.00 73.62 78 HIS A N 1
ATOM 621 C CA . HIS A 1 78 ? 7.849 3.708 -5.896 1.00 73.62 78 HIS A CA 1
ATOM 622 C C . HIS A 1 78 ? 8.125 4.891 -4.934 1.00 73.62 78 HIS A C 1
ATOM 624 O O . HIS A 1 78 ? 7.416 5.045 -3.946 1.00 73.62 78 HIS A O 1
ATOM 630 N N . SER A 1 79 ? 9.060 5.802 -5.244 1.00 74.12 79 SER A N 1
ATOM 631 C CA . SER A 1 79 ? 9.393 6.954 -4.385 1.00 74.12 79 SER A CA 1
ATOM 632 C C . SER A 1 79 ? 8.220 7.929 -4.278 1.00 74.12 79 SER A C 1
ATOM 634 O O . SER A 1 79 ? 7.972 8.527 -3.229 1.00 74.12 79 SER A O 1
ATOM 636 N N . THR A 1 80 ? 7.459 8.053 -5.367 1.00 81.00 80 THR A N 1
ATOM 637 C CA . THR A 1 80 ? 6.234 8.848 -5.418 1.00 81.00 80 THR A CA 1
ATOM 638 C C . THR A 1 80 ? 5.131 8.168 -4.614 1.00 81.00 80 THR A C 1
ATOM 640 O O . THR A 1 80 ? 4.483 8.828 -3.802 1.00 81.00 80 THR A O 1
ATOM 643 N N . ASN A 1 81 ? 4.968 6.851 -4.763 1.00 81.38 81 ASN A N 1
ATOM 644 C CA . ASN A 1 81 ? 3.995 6.063 -4.004 1.00 81.38 81 ASN A CA 1
ATOM 645 C C . ASN A 1 81 ? 4.256 6.124 -2.497 1.00 81.38 81 ASN A C 1
ATOM 647 O O . ASN A 1 81 ? 3.322 6.355 -1.735 1.00 81.38 81 ASN A O 1
ATOM 651 N N . ILE A 1 82 ? 5.518 6.001 -2.078 1.00 83.38 82 ILE A N 1
ATOM 652 C CA . ILE A 1 82 ? 5.951 6.138 -0.683 1.00 83.38 82 ILE A CA 1
ATOM 653 C C . ILE A 1 82 ? 5.567 7.515 -0.148 1.00 83.38 82 ILE A C 1
ATOM 655 O O . ILE A 1 82 ? 4.903 7.616 0.879 1.00 83.38 82 ILE A O 1
ATOM 659 N N . LYS A 1 83 ? 5.923 8.589 -0.865 1.00 84.75 83 LYS A N 1
ATOM 660 C CA . LYS A 1 83 ? 5.597 9.963 -0.447 1.00 84.75 83 LYS A CA 1
ATOM 661 C C . LYS A 1 83 ? 4.090 10.182 -0.312 1.00 84.75 83 LYS A C 1
ATOM 663 O O . LYS A 1 83 ? 3.651 10.789 0.664 1.00 84.75 83 LYS A O 1
ATOM 668 N N . ILE A 1 84 ? 3.302 9.699 -1.275 1.00 84.69 84 ILE A N 1
ATOM 669 C CA . ILE A 1 84 ? 1.840 9.831 -1.249 1.00 84.69 84 ILE A CA 1
ATOM 670 C C . ILE A 1 84 ? 1.260 9.039 -0.078 1.00 84.69 84 ILE A C 1
ATOM 672 O O . ILE A 1 84 ? 0.513 9.611 0.712 1.00 84.69 84 ILE A O 1
ATOM 676 N N . ALA A 1 85 ? 1.626 7.765 0.070 1.00 86.00 85 ALA A N 1
ATOM 677 C CA . ALA A 1 85 ? 1.142 6.907 1.147 1.00 86.00 85 ALA A CA 1
ATOM 678 C C . ALA A 1 85 ? 1.474 7.484 2.527 1.00 86.00 85 ALA A C 1
ATOM 680 O O . ALA A 1 85 ? 0.575 7.617 3.353 1.00 86.00 85 ALA A O 1
ATOM 681 N N . THR A 1 86 ? 2.716 7.928 2.751 1.00 85.50 86 THR A N 1
ATOM 682 C CA . THR A 1 86 ? 3.116 8.574 4.009 1.00 85.50 86 THR A CA 1
ATOM 683 C C . THR A 1 86 ? 2.282 9.822 4.283 1.00 85.50 86 THR A C 1
ATOM 685 O O . THR A 1 86 ? 1.790 9.997 5.393 1.00 85.50 86 THR A O 1
ATOM 688 N N . LYS A 1 87 ? 2.060 10.677 3.274 1.00 87.19 87 LYS A N 1
ATOM 689 C CA . LYS A 1 87 ? 1.227 11.878 3.435 1.00 87.19 87 LYS A CA 1
ATOM 690 C C . LYS A 1 87 ? -0.222 11.533 3.785 1.00 87.19 87 LYS A C 1
ATOM 692 O O . LYS A 1 87 ? -0.816 12.212 4.610 1.00 87.19 87 LYS A O 1
ATOM 697 N N . GLN A 1 88 ? -0.787 10.504 3.159 1.00 86.62 88 GLN A N 1
ATOM 698 C CA . GLN A 1 88 ? -2.151 10.058 3.441 1.00 86.62 88 GLN A CA 1
ATOM 699 C C . GLN A 1 88 ? -2.266 9.421 4.831 1.00 86.62 88 GLN A C 1
ATOM 701 O O . GLN A 1 88 ? -3.237 9.674 5.532 1.00 86.62 88 GLN A O 1
ATOM 706 N N . MET A 1 89 ? -1.255 8.668 5.272 1.00 86.62 89 MET A N 1
ATOM 707 C CA . MET A 1 89 ? -1.224 8.072 6.610 1.00 86.62 89 MET A CA 1
ATOM 708 C C . MET A 1 89 ? -1.181 9.107 7.737 1.00 86.62 89 MET A C 1
ATOM 710 O O . MET A 1 89 ? -1.733 8.845 8.797 1.00 86.62 89 MET A O 1
ATOM 714 N N . LEU A 1 90 ? -0.570 10.278 7.522 1.00 87.12 90 LEU A N 1
ATOM 715 C CA . LEU A 1 90 ? -0.605 11.380 8.497 1.00 87.12 90 LEU A CA 1
ATOM 716 C C . LEU A 1 90 ? -2.020 11.935 8.726 1.00 87.12 90 LEU A C 1
ATOM 718 O O . LEU A 1 90 ? -2.255 12.587 9.737 1.00 87.12 90 LEU A O 1
ATOM 722 N N . ASN A 1 91 ? -2.943 11.681 7.795 1.00 85.19 91 ASN A N 1
ATOM 723 C CA . ASN A 1 91 ? -4.338 12.107 7.878 1.00 85.19 91 ASN A CA 1
ATOM 724 C C . ASN A 1 91 ? -5.272 10.986 8.365 1.00 85.19 91 ASN A C 1
ATOM 726 O O . ASN A 1 91 ? -6.488 11.139 8.270 1.00 85.19 91 ASN A O 1
ATOM 730 N N . LEU A 1 92 ? -4.727 9.853 8.820 1.00 84.88 92 LEU A N 1
ATOM 731 C CA . LEU A 1 92 ? -5.502 8.760 9.401 1.00 84.88 92 LEU A CA 1
ATOM 732 C C . LEU A 1 92 ? -5.422 8.782 10.932 1.00 84.88 92 LEU A C 1
ATOM 734 O O . LEU A 1 92 ? -4.367 9.024 11.516 1.00 84.88 92 LEU A O 1
ATOM 738 N N . ASP A 1 93 ? -6.538 8.421 11.554 1.00 85.38 93 ASP A N 1
ATOM 739 C CA . ASP A 1 93 ? -6.673 7.993 12.949 1.00 85.38 93 ASP A CA 1
ATOM 74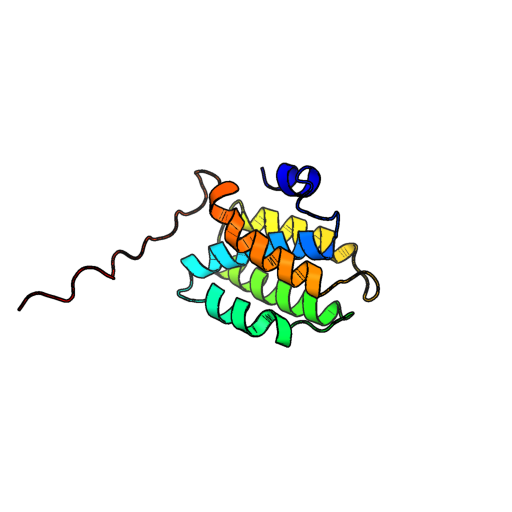0 C C . ASP A 1 93 ? -7.376 6.613 13.024 1.00 85.38 93 ASP A C 1
ATOM 742 O O . ASP A 1 93 ? -7.906 6.110 12.025 1.00 85.38 93 ASP A O 1
ATOM 746 N N . ASP A 1 94 ? -7.356 5.963 14.189 1.00 81.75 94 ASP A N 1
ATOM 747 C CA . ASP A 1 94 ? -7.908 4.607 14.349 1.00 81.75 94 ASP A CA 1
ATOM 748 C C . ASP A 1 94 ? -9.399 4.510 13.970 1.00 81.75 94 ASP A C 1
ATOM 750 O O . ASP A 1 94 ? -9.875 3.437 13.604 1.00 81.75 94 ASP A O 1
ATOM 754 N N . ASN A 1 95 ? -10.128 5.631 13.992 1.00 83.00 95 ASN A N 1
ATOM 755 C CA . ASN A 1 95 ? -11.551 5.695 13.655 1.00 83.00 95 ASN A CA 1
ATOM 756 C C . ASN A 1 95 ? -11.815 5.912 12.156 1.00 83.00 95 ASN A C 1
ATOM 758 O O . ASN A 1 95 ? -12.907 5.615 11.673 1.00 83.00 95 ASN A O 1
ATOM 762 N N . SER A 1 96 ? -10.837 6.437 11.419 1.00 84.50 96 SER A N 1
ATOM 763 C CA . SER A 1 96 ? -10.922 6.727 9.981 1.00 84.50 96 SER A CA 1
ATOM 764 C C . SER A 1 96 ? -10.226 5.677 9.115 1.00 84.50 96 SER A C 1
ATOM 766 O O . SER A 1 96 ? -10.457 5.622 7.902 1.00 84.50 96 SER A O 1
ATOM 768 N N . PHE A 1 97 ? -9.404 4.809 9.713 1.00 89.19 97 PHE A N 1
ATOM 769 C CA . PHE A 1 97 ? -8.815 3.683 9.003 1.00 89.19 97 PHE A CA 1
ATOM 770 C C . PHE A 1 97 ? -9.848 2.586 8.711 1.00 89.19 97 PHE A C 1
ATOM 772 O O . PHE A 1 97 ? -10.445 1.996 9.607 1.00 89.19 97 PHE A O 1
ATOM 779 N N . ASN A 1 98 ? -9.988 2.238 7.434 1.00 89.75 98 ASN A N 1
ATOM 780 C CA . ASN A 1 98 ? -10.807 1.129 6.973 1.00 89.75 98 ASN A CA 1
ATOM 781 C C . ASN A 1 98 ? -9.915 0.054 6.349 1.00 89.75 98 ASN A C 1
ATOM 783 O O . ASN A 1 98 ? -9.393 0.199 5.240 1.00 89.75 98 ASN A O 1
ATOM 787 N N . LYS A 1 99 ? -9.776 -1.058 7.072 1.00 90.12 99 LYS A N 1
ATOM 788 C CA . LYS A 1 99 ? -8.978 -2.211 6.647 1.00 90.12 99 LYS A CA 1
ATOM 789 C C . LYS A 1 99 ? -9.433 -2.783 5.307 1.00 90.12 99 LYS A C 1
ATOM 791 O O . LYS A 1 99 ? -8.589 -3.105 4.479 1.00 90.12 99 LYS A O 1
ATOM 796 N N . ASP A 1 100 ? -10.735 -2.926 5.095 1.00 89.00 100 ASP A N 1
ATOM 797 C CA . ASP A 1 100 ? -11.264 -3.606 3.912 1.00 89.00 100 ASP A CA 1
ATOM 798 C C . ASP A 1 100 ? -11.045 -2.740 2.655 1.00 89.00 100 ASP A C 1
ATOM 800 O O . ASP A 1 100 ? -10.614 -3.244 1.618 1.00 89.00 100 ASP A O 1
ATOM 804 N N . GLU A 1 101 ? -11.204 -1.418 2.778 1.00 89.31 101 GLU A N 1
ATOM 805 C CA . GLU A 1 101 ? -10.864 -0.451 1.723 1.00 89.31 101 GLU A CA 1
ATOM 806 C C . GLU A 1 101 ? -9.358 -0.407 1.435 1.00 89.31 101 GLU A C 1
ATOM 808 O O . GLU A 1 101 ? -8.954 -0.331 0.274 1.00 89.31 101 GLU A O 1
ATOM 813 N N . PHE A 1 102 ? -8.515 -0.492 2.469 1.00 91.06 102 PHE A N 1
ATOM 814 C CA . PHE A 1 102 ? -7.069 -0.611 2.287 1.00 91.06 102 PHE A CA 1
ATOM 815 C C . PHE A 1 102 ? -6.698 -1.885 1.520 1.00 91.06 102 PHE A C 1
ATOM 817 O O . PHE A 1 102 ? -5.942 -1.811 0.551 1.00 91.06 102 PHE A O 1
ATOM 824 N N . ILE A 1 103 ? -7.238 -3.041 1.922 1.00 88.94 103 ILE A N 1
ATOM 825 C CA . ILE A 1 103 ? -6.966 -4.333 1.275 1.00 88.94 103 ILE A CA 1
ATOM 826 C C . ILE A 1 103 ? -7.409 -4.292 -0.188 1.00 88.94 103 ILE A C 1
ATOM 828 O O . ILE A 1 103 ? -6.645 -4.678 -1.070 1.00 88.94 103 ILE A O 1
ATOM 832 N N . PHE A 1 104 ? -8.610 -3.778 -0.459 1.00 88.31 104 PHE A N 1
ATOM 833 C CA . PHE A 1 104 ? -9.099 -3.619 -1.825 1.00 88.31 104 PHE A CA 1
ATOM 834 C C . PHE A 1 104 ? -8.199 -2.689 -2.648 1.00 88.31 104 PHE A C 1
ATOM 836 O O . PHE A 1 104 ? -7.799 -3.040 -3.758 1.00 88.31 104 PHE A O 1
ATOM 843 N N . GLY A 1 105 ? -7.814 -1.538 -2.087 1.00 89.12 105 GLY A N 1
ATOM 844 C CA . GLY A 1 105 ? -6.879 -0.617 -2.727 1.00 89.12 105 GLY A CA 1
ATOM 845 C C . GLY A 1 105 ? -5.542 -1.277 -3.047 1.00 89.12 105 GLY A C 1
ATOM 846 O O . GLY A 1 105 ? -4.981 -1.044 -4.111 1.00 89.12 105 GLY A O 1
ATOM 847 N N . LEU A 1 106 ? -5.053 -2.142 -2.163 1.00 89.81 106 LEU A N 1
ATOM 848 C CA . LEU A 1 106 ? -3.802 -2.866 -2.340 1.00 89.81 106 LEU A CA 1
ATOM 849 C C . LEU A 1 106 ? -3.849 -3.828 -3.532 1.00 89.81 106 LEU A C 1
ATOM 851 O O . LEU A 1 106 ? -2.928 -3.818 -4.349 1.00 89.81 106 LEU A O 1
ATOM 855 N N . PHE A 1 107 ? -4.936 -4.585 -3.693 1.00 86.31 107 PHE A N 1
ATOM 856 C CA . PHE A 1 107 ? -5.146 -5.393 -4.898 1.00 86.31 107 PHE A CA 1
ATOM 857 C C . PHE A 1 107 ? -5.270 -4.522 -6.148 1.00 86.31 107 PHE A C 1
ATOM 859 O O . PHE A 1 107 ? -4.598 -4.775 -7.142 1.00 86.31 107 PHE A O 1
ATOM 866 N N . LEU A 1 108 ? -6.061 -3.449 -6.082 1.00 86.25 108 LEU A N 1
ATOM 867 C CA . LEU A 1 108 ? -6.244 -2.539 -7.210 1.00 86.25 108 LEU A CA 1
ATOM 868 C C . LEU A 1 108 ? -4.914 -1.917 -7.664 1.00 86.25 108 LEU A C 1
ATOM 870 O O . LEU A 1 108 ? -4.636 -1.853 -8.856 1.00 86.25 108 LEU A O 1
ATOM 874 N N . GLY A 1 109 ? -4.063 -1.494 -6.729 1.00 85.75 109 GLY A N 1
ATOM 875 C CA . GLY A 1 109 ? -2.733 -0.976 -7.039 1.00 85.75 109 GLY A CA 1
ATOM 876 C C . GLY A 1 109 ? -1.842 -2.004 -7.730 1.00 85.75 109 GLY A C 1
ATOM 877 O O . GLY A 1 109 ? -1.155 -1.657 -8.685 1.00 85.75 109 GLY A O 1
ATOM 878 N N . ASN A 1 110 ? -1.885 -3.263 -7.290 1.00 83.19 110 ASN A N 1
ATOM 879 C CA . ASN A 1 110 ? -1.139 -4.344 -7.931 1.00 83.19 110 ASN A CA 1
ATOM 880 C C . ASN A 1 110 ? -1.578 -4.565 -9.390 1.00 83.19 110 ASN A C 1
ATOM 882 O O . ASN A 1 110 ? -0.731 -4.681 -10.269 1.00 83.19 110 ASN A O 1
ATOM 886 N N . GLU A 1 111 ? -2.886 -4.552 -9.657 1.00 82.44 111 GLU A N 1
ATOM 887 C CA . GLU A 1 111 ? -3.436 -4.749 -11.009 1.00 82.44 111 GLU A CA 1
ATOM 888 C C . GLU A 1 111 ? -3.203 -3.548 -11.939 1.00 82.44 111 GLU A C 1
ATOM 890 O O . GLU A 1 111 ? -3.029 -3.695 -13.147 1.00 82.44 111 GLU A O 1
ATOM 895 N N . LEU A 1 112 ? -3.192 -2.330 -11.394 1.00 80.88 112 LEU A N 1
ATOM 896 C CA . LEU A 1 112 ? -3.065 -1.108 -12.191 1.00 80.88 112 LEU A CA 1
ATOM 897 C C . LEU A 1 112 ? -1.640 -0.802 -12.646 1.00 80.88 112 LEU A C 1
ATOM 899 O O . LEU A 1 112 ? -1.464 0.141 -13.420 1.00 80.88 112 LEU A O 1
ATOM 903 N N . TYR A 1 113 ? -0.636 -1.545 -12.177 1.00 76.38 113 TYR A N 1
ATOM 904 C CA . TYR A 1 113 ? 0.770 -1.213 -12.389 1.00 76.38 113 TYR A CA 1
ATOM 905 C C . TYR A 1 113 ? 1.107 -0.930 -13.860 1.00 76.38 113 TYR A C 1
ATOM 907 O O . TYR A 1 113 ? 1.632 0.136 -14.188 1.00 76.38 113 TYR A O 1
ATOM 915 N N . GLU A 1 114 ? 0.723 -1.838 -14.757 1.00 72.62 114 GLU A N 1
ATOM 916 C CA . GLU A 1 114 ? 0.997 -1.730 -16.195 1.00 72.62 114 GLU A CA 1
ATOM 917 C C . GLU A 1 114 ? 0.387 -0.471 -16.835 1.00 72.62 114 GLU A C 1
ATOM 919 O O . GLU A 1 114 ? 0.930 0.054 -17.805 1.00 72.62 114 GLU A O 1
ATOM 924 N N . ASN A 1 115 ? -0.691 0.065 -16.254 1.00 72.38 115 ASN A N 1
ATOM 925 C CA . ASN A 1 115 ? -1.382 1.262 -16.739 1.00 72.38 115 ASN A CA 1
ATOM 926 C C . ASN A 1 115 ? -0.796 2.572 -16.198 1.00 72.38 115 ASN A C 1
ATOM 928 O O . ASN A 1 115 ? -1.097 3.644 -16.725 1.00 72.38 115 ASN A O 1
ATOM 932 N N . VAL A 1 116 ? -0.009 2.515 -15.119 1.00 71.19 116 VAL A N 1
ATOM 933 C CA . VAL A 1 116 ? 0.525 3.711 -14.444 1.00 71.19 116 VAL A CA 1
ATOM 934 C C . VAL A 1 116 ? 2.047 3.795 -14.463 1.00 71.19 116 VAL A C 1
ATOM 936 O O . VAL A 1 116 ? 2.589 4.835 -14.072 1.00 71.19 116 VAL A O 1
ATOM 939 N N . LYS A 1 117 ? 2.729 2.744 -14.934 1.00 69.81 117 LYS A N 1
ATOM 940 C CA . LYS A 1 117 ? 4.177 2.737 -15.127 1.00 69.81 117 LYS A CA 1
ATOM 941 C C . LYS A 1 117 ? 4.604 3.712 -16.219 1.00 69.81 117 LYS A C 1
ATOM 943 O O . LYS A 1 117 ? 3.952 3.881 -17.250 1.00 69.81 117 LYS A O 1
ATOM 948 N N . SER A 1 118 ? 5.726 4.375 -15.991 1.00 65.44 118 SER A N 1
ATOM 949 C CA . SER A 1 118 ? 6.410 5.182 -16.991 1.00 65.44 118 SER A CA 1
ATOM 950 C C . SER A 1 118 ? 7.350 4.311 -17.828 1.00 65.44 118 SER A C 1
ATOM 952 O O . SER A 1 118 ? 7.753 3.229 -17.418 1.00 65.44 118 SER A O 1
ATOM 954 N N . LYS A 1 119 ? 7.798 4.817 -18.984 1.00 62.94 119 LYS A N 1
ATOM 955 C CA . LYS A 1 119 ? 8.829 4.145 -19.804 1.00 62.94 119 LYS A CA 1
ATOM 956 C C . LYS A 1 119 ? 10.182 3.971 -19.090 1.00 62.94 119 LYS A C 1
ATOM 958 O O . LYS A 1 119 ? 11.036 3.265 -19.611 1.00 62.94 119 LYS A O 1
ATOM 963 N N . LYS A 1 120 ? 10.403 4.678 -17.975 1.00 60.28 120 LYS A N 1
ATOM 964 C CA . LYS A 1 120 ? 11.631 4.614 -17.169 1.00 60.28 120 LYS A CA 1
ATOM 965 C C . LYS A 1 120 ? 11.530 3.610 -16.024 1.00 60.28 120 LYS A C 1
ATOM 967 O O . LYS A 1 120 ? 12.551 3.306 -15.418 1.00 60.28 120 LYS A O 1
ATOM 972 N N . ASP A 1 121 ? 10.324 3.144 -15.712 1.00 61.91 121 ASP A N 1
ATOM 973 C CA . ASP A 1 121 ? 10.145 2.106 -14.712 1.00 61.91 121 ASP A CA 1
ATOM 974 C C . ASP A 1 121 ? 10.663 0.774 -15.273 1.00 61.91 121 ASP A C 1
ATOM 976 O O . ASP A 1 121 ? 10.523 0.526 -16.479 1.00 61.91 121 ASP A O 1
ATOM 980 N N . PRO A 1 122 ? 11.297 -0.069 -14.436 1.00 59.16 122 PRO A N 1
ATOM 981 C CA . PRO A 1 122 ? 11.788 -1.364 -14.881 1.00 59.16 122 PRO A CA 1
ATOM 982 C C . PRO A 1 122 ? 10.637 -2.137 -15.523 1.00 59.16 122 PRO A C 1
ATOM 984 O O . PRO A 1 122 ? 9.525 -2.141 -15.009 1.00 59.16 122 PRO A O 1
ATOM 987 N N . ASN A 1 123 ? 10.874 -2.770 -16.670 1.00 55.97 123 ASN A N 1
ATOM 988 C CA . ASN A 1 123 ? 9.900 -3.726 -17.179 1.00 55.97 123 ASN A CA 1
ATOM 989 C C . ASN A 1 123 ? 9.980 -5.001 -16.337 1.00 55.97 123 ASN A C 1
ATOM 991 O O . ASN A 1 1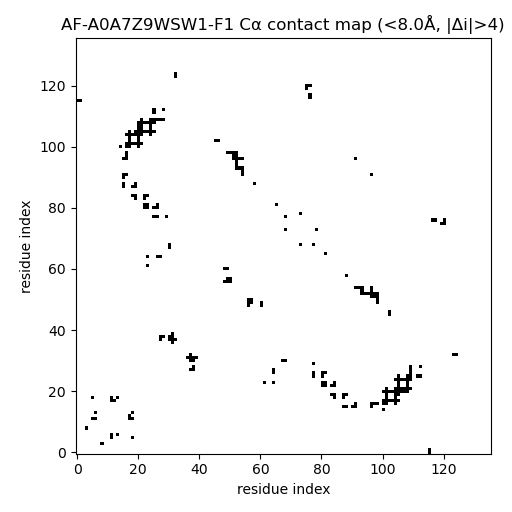23 ? 11.081 -5.351 -15.896 1.00 55.97 123 ASN A O 1
ATOM 995 N N . PRO A 1 124 ? 8.856 -5.717 -16.151 1.00 55.12 124 PRO A N 1
ATOM 996 C CA . PRO A 1 124 ? 8.919 -7.035 -15.554 1.00 55.12 124 PRO A CA 1
ATOM 997 C C . PRO A 1 124 ? 9.925 -7.846 -16.363 1.00 55.12 124 PRO A C 1
ATOM 999 O O . PRO A 1 124 ? 9.837 -7.898 -17.597 1.00 55.12 124 PRO A O 1
ATOM 1002 N N . LEU A 1 125 ? 10.887 -8.467 -15.680 1.00 51.97 125 LEU A N 1
ATOM 1003 C CA . LEU A 1 125 ? 11.602 -9.592 -16.257 1.00 51.97 125 LEU A CA 1
ATOM 1004 C C . LEU A 1 125 ? 10.518 -10.636 -16.530 1.00 51.97 125 LEU A C 1
ATOM 1006 O O . LEU A 1 125 ? 10.110 -11.362 -15.629 1.00 51.97 125 LEU A O 1
ATOM 1010 N N . LYS A 1 126 ? 9.968 -10.655 -17.753 1.00 42.38 126 LYS A N 1
ATOM 1011 C CA . LYS A 1 126 ? 9.217 -11.813 -18.234 1.00 42.38 126 LYS A CA 1
ATOM 1012 C C . LYS A 1 126 ? 10.134 -12.991 -17.961 1.00 42.38 126 LYS A C 1
ATOM 1014 O O . LYS A 1 126 ? 11.245 -12.989 -18.485 1.00 42.38 126 LYS A O 1
ATOM 1019 N N . ASN A 1 127 ? 9.701 -13.916 -17.107 1.00 42.25 127 ASN A N 1
ATOM 1020 C CA . ASN A 1 127 ? 10.399 -15.168 -16.864 1.00 42.25 127 ASN A CA 1
ATOM 1021 C C . ASN A 1 127 ? 10.855 -15.731 -18.217 1.00 42.25 127 ASN A C 1
ATOM 1023 O O . ASN A 1 127 ? 10.041 -16.249 -18.973 1.00 42.25 127 ASN A O 1
ATOM 1027 N N . GLN A 1 128 ? 12.143 -15.611 -18.534 1.00 41.66 128 GLN A N 1
ATOM 1028 C CA . GLN A 1 128 ? 12.769 -16.321 -19.650 1.00 41.66 128 GLN A CA 1
ATOM 1029 C C . GLN A 1 128 ? 13.155 -17.749 -19.228 1.00 41.66 128 GLN A C 1
ATOM 1031 O O . GLN A 1 128 ? 14.006 -18.362 -19.853 1.00 41.66 128 GLN A O 1
ATOM 1036 N N . ASN A 1 129 ? 12.530 -18.284 -18.171 1.00 41.31 129 ASN A N 1
ATOM 1037 C CA . ASN A 1 129 ? 12.887 -19.565 -17.564 1.00 41.31 129 ASN A CA 1
ATOM 1038 C C . ASN A 1 129 ? 11.676 -20.507 -17.408 1.00 41.31 129 ASN A C 1
ATOM 1040 O O . ASN A 1 129 ? 11.601 -21.226 -16.418 1.00 41.31 129 ASN A O 1
ATOM 1044 N N . GLU A 1 130 ? 10.723 -20.506 -18.345 1.00 42.53 130 GLU A N 1
ATOM 1045 C CA . GLU A 1 130 ? 9.676 -21.551 -18.407 1.00 42.53 130 GLU A CA 1
ATOM 1046 C C . GLU A 1 130 ? 9.485 -22.168 -19.809 1.00 42.53 130 GLU A C 1
ATOM 1048 O O . GLU A 1 130 ? 8.503 -22.858 -20.048 1.00 42.53 130 GLU A O 1
ATOM 1053 N N . GLU A 1 131 ? 10.442 -22.011 -20.731 1.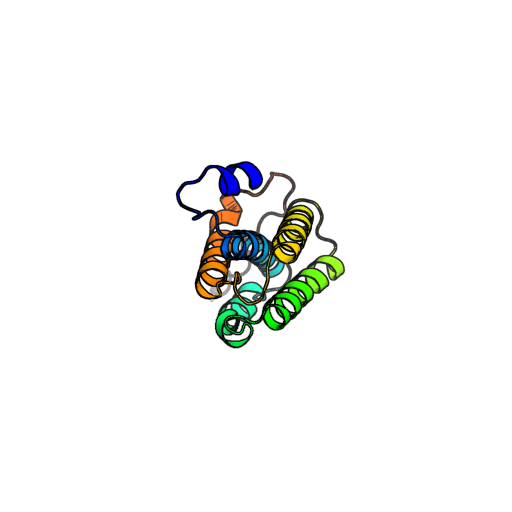00 38.97 131 GLU A N 1
ATOM 1054 C CA . GLU A 1 131 ? 10.485 -22.809 -21.967 1.00 38.97 131 GLU A CA 1
ATOM 1055 C C . GLU A 1 131 ? 11.910 -23.321 -22.193 1.00 38.97 131 GLU A C 1
ATOM 1057 O O . GLU A 1 131 ? 12.779 -22.594 -22.669 1.00 38.97 131 GLU A O 1
ATOM 1062 N N . GLY A 1 132 ? 12.167 -24.571 -21.804 1.00 36.22 132 GLY A N 1
ATOM 1063 C CA . GLY A 1 132 ? 13.459 -25.208 -22.052 1.00 36.22 132 GLY A CA 1
ATOM 1064 C C . GLY A 1 132 ? 13.786 -26.430 -21.200 1.00 36.22 132 GLY A C 1
ATOM 1065 O O . GLY A 1 132 ? 14.961 -26.744 -21.077 1.00 36.22 132 GLY A O 1
ATOM 1066 N N . ASP A 1 133 ? 12.797 -27.106 -20.616 1.00 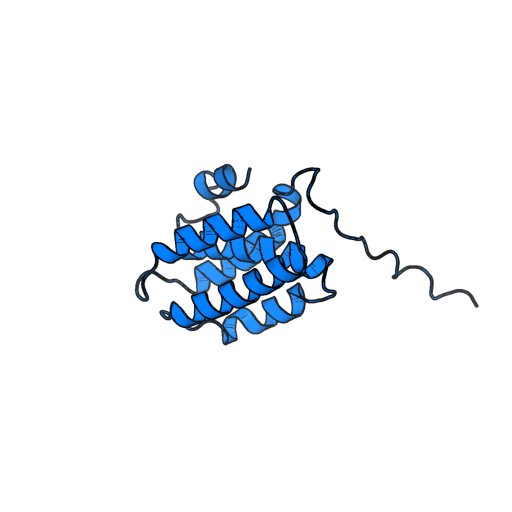41.69 133 ASP A N 1
ATOM 1067 C CA . ASP A 1 133 ? 12.975 -28.464 -20.096 1.00 41.69 133 ASP A CA 1
ATOM 1068 C C . ASP A 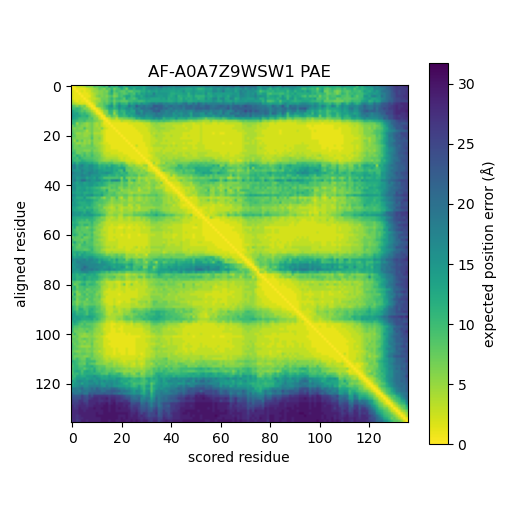1 133 ? 11.988 -29.353 -20.853 1.00 41.69 133 ASP A C 1
ATOM 1070 O O . ASP A 1 133 ? 10.826 -29.478 -20.481 1.00 41.69 133 ASP A O 1
ATOM 1074 N N . ASN A 1 134 ? 12.418 -29.766 -22.044 1.00 44.34 134 ASN A N 1
ATOM 1075 C CA . ASN A 1 134 ? 11.935 -30.906 -22.822 1.00 44.34 134 ASN A CA 1
ATOM 1076 C C . ASN A 1 134 ? 12.741 -30.929 -24.121 1.00 44.34 134 ASN A C 1
ATOM 1078 O O . ASN A 1 134 ? 12.336 -30.337 -25.117 1.00 44.34 134 ASN A O 1
ATOM 1082 N N . ASN A 1 135 ? 13.890 -31.593 -24.095 1.00 41.00 135 ASN A N 1
ATOM 1083 C CA . ASN A 1 135 ? 14.352 -32.370 -25.235 1.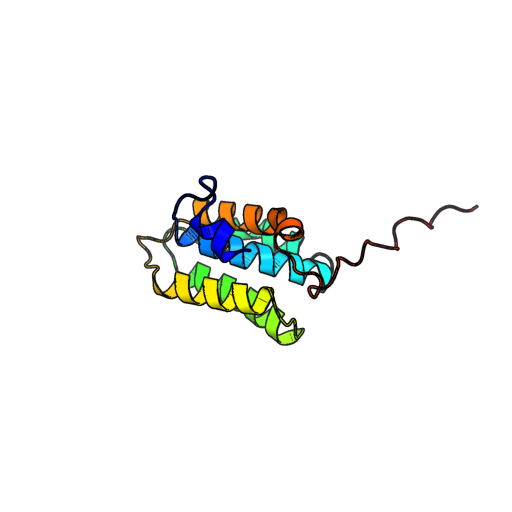00 41.00 135 ASN A CA 1
ATOM 1084 C C . ASN A 1 135 ? 15.007 -33.633 -24.679 1.00 41.00 135 ASN A C 1
ATOM 1086 O O . ASN A 1 135 ? 15.971 -33.557 -23.916 1.00 41.00 135 ASN A O 1
ATOM 1090 N N . GLU A 1 136 ? 14.382 -34.754 -25.033 1.00 37.34 136 GLU A N 1
ATOM 1091 C CA . GLU A 1 136 ? 14.958 -36.099 -25.061 1.00 37.34 136 GLU A CA 1
ATOM 1092 C C . GLU A 1 136 ? 16.314 -36.136 -25.784 1.00 37.34 136 GLU A C 1
ATOM 1094 O O . GLU A 1 136 ? 16.528 -35.316 -26.712 1.00 37.34 136 GLU A O 1
#